Protein AF-A0A961U2Q7-F1 (afdb_monomer)

Radius of gyration: 20.44 Å; Cα contacts (8 Å, |Δi|>4): 70; chains: 1; bounding box: 45×15×60 Å

Foldseek 3Di:
DDDFPDDPVLVVLLVVLVVLLVVLLVLLVVLLVVLVVLCVVVVPDPDADPVSVCCNPPVSVVSNVSSVVSNVRSVVSVVVSVVSVVVSVVVRVD

pLDDT: mean 86.87, std 10.13, range [47.84, 97.06]

Nearest PDB structures (foldseek):
  2ysu-assembly1_B  TM=4.938E-01  e=2.674E+00  Escherichia coli
  7nsu-assembly1_D  TM=5.117E-01  e=6.882E+00  Escherichia coli
  7a0g-assembly1_DDD  TM=5.267E-01  e=9.247E+00  Serratia marcescens

Solvent-accessible surface area (backbone atoms only — not comparable to full-atom values): 4994 Å² total; per-residue (Å²): 135,88,84,70,95,73,54,71,72,55,55,50,52,45,51,50,27,50,51,49,19,50,53,23,41,51,52,14,51,52,33,36,51,53,21,50,49,48,50,53,55,56,73,74,43,92,70,75,51,76,66,53,49,46,41,49,72,49,50,26,56,51,29,41,53,52,14,51,53,28,38,51,53,15,50,52,27,48,52,52,42,53,49,54,53,53,4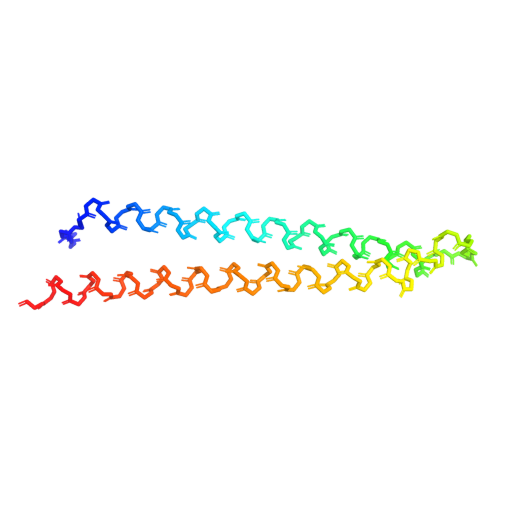7,55,59,50,66,70,72,109

Secondary structure (DSSP, 8-state):
-------HHHHHHHHHHHHHHHHHHHHHHHHHHHHHHHHHHHHT-SS--HHHHHIIIIIHHHHHHHHHHHHHHHHHHHHHHHHHHHHHHHHTT-

Sequence (94 aa):
MKAYPVFESEINSFSVFNGLAMISFSIASALFALAAGIITSAIFAETLTPAAAILTKFVAPILIIASLVALVVGLVANVKRANVWSQIQKETKG

Structure (mmCIF, N/CA/C/O backbone):
data_AF-A0A961U2Q7-F1
#
_entry.id   AF-A0A961U2Q7-F1
#
loop_
_atom_site.group_PDB
_atom_site.id
_atom_site.type_symbol
_atom_site.label_atom_id
_atom_site.label_alt_id
_atom_site.label_comp_id
_atom_site.label_asym_id
_atom_site.label_entity_id
_ato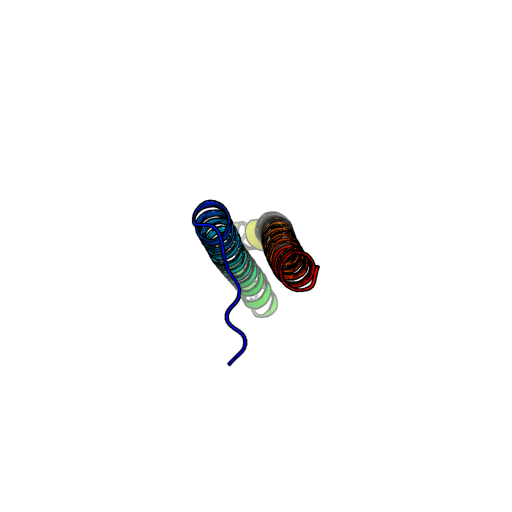m_site.label_seq_id
_atom_site.pdbx_PDB_ins_code
_atom_site.Cartn_x
_atom_site.Cartn_y
_atom_site.Cartn_z
_atom_site.occupancy
_atom_site.B_iso_or_equiv
_atom_site.auth_seq_id
_atom_site.auth_comp_id
_atom_site.auth_asym_id
_atom_site.auth_atom_id
_atom_site.pdbx_PDB_model_num
ATOM 1 N N . MET A 1 1 ? -7.825 -6.616 34.847 1.00 47.84 1 MET A N 1
ATOM 2 C CA . MET A 1 1 ? -8.282 -6.723 33.443 1.00 47.84 1 MET A CA 1
ATOM 3 C C . MET A 1 1 ? -9.587 -5.957 33.316 1.00 47.84 1 MET A C 1
ATOM 5 O O . MET A 1 1 ? -10.455 -6.171 34.148 1.00 47.84 1 MET A O 1
ATOM 9 N N . LYS A 1 2 ? -9.707 -5.028 32.360 1.00 54.03 2 LYS A N 1
ATOM 10 C CA . LYS A 1 2 ? -10.994 -4.383 32.054 1.00 54.03 2 LYS A CA 1
ATOM 11 C C . LYS A 1 2 ? -11.686 -5.238 30.997 1.00 54.03 2 LYS A C 1
ATOM 13 O O . LYS A 1 2 ? -11.159 -5.350 29.895 1.00 54.03 2 LYS A O 1
ATOM 18 N N . ALA A 1 3 ? -12.783 -5.890 31.367 1.00 58.59 3 ALA A N 1
ATOM 19 C CA . ALA A 1 3 ? -13.633 -6.598 30.421 1.00 58.59 3 ALA A CA 1
ATOM 20 C C . ALA A 1 3 ? -14.567 -5.573 29.770 1.00 58.59 3 ALA A C 1
ATOM 22 O O . ALA A 1 3 ? -15.243 -4.832 30.481 1.00 58.59 3 ALA A O 1
ATOM 23 N N . TYR A 1 4 ? -14.551 -5.501 28.442 1.00 66.69 4 TYR A N 1
ATOM 24 C CA . TYR A 1 4 ? -15.479 -4.681 27.669 1.00 66.69 4 TYR A CA 1
ATOM 25 C C . TYR A 1 4 ? -16.548 -5.619 27.095 1.00 66.69 4 TYR A C 1
ATOM 27 O O . TYR A 1 4 ? -16.166 -6.629 26.496 1.00 66.69 4 TYR A O 1
ATOM 35 N N . PRO A 1 5 ? -17.850 -5.356 27.293 1.00 67.19 5 PRO A N 1
ATOM 36 C CA . PRO A 1 5 ? -18.889 -6.066 26.564 1.00 67.19 5 PRO A CA 1
ATOM 37 C C . PRO A 1 5 ? -18.785 -5.647 25.095 1.00 67.19 5 PRO A C 1
ATOM 39 O O . PRO A 1 5 ? -19.094 -4.514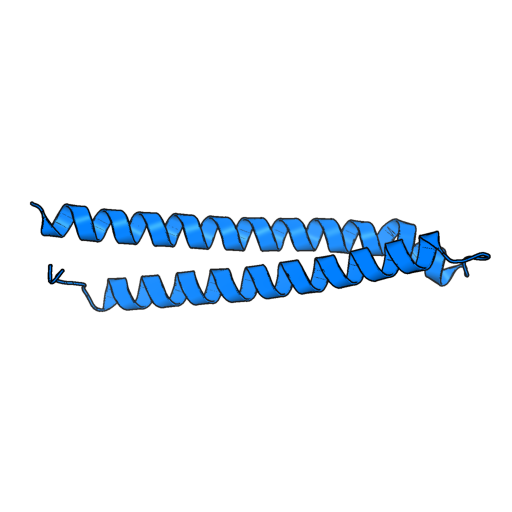 24.750 1.00 67.19 5 PRO A O 1
ATOM 42 N N . VAL A 1 6 ? -18.266 -6.537 24.250 1.00 73.12 6 VAL A N 1
ATOM 43 C CA . VAL A 1 6 ? -18.188 -6.322 22.800 1.00 73.12 6 VAL A CA 1
ATOM 44 C C . VAL A 1 6 ? -19.295 -7.143 22.159 1.00 73.12 6 VAL A C 1
ATOM 46 O O . VAL A 1 6 ? -19.368 -8.355 22.376 1.00 73.12 6 V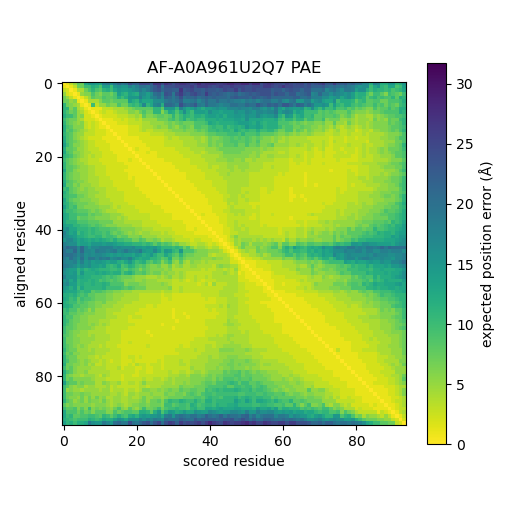AL A O 1
ATOM 49 N N . PHE A 1 7 ? -20.156 -6.500 21.378 1.00 76.06 7 PHE A N 1
ATOM 50 C CA . PHE A 1 7 ? -21.207 -7.191 20.645 1.00 76.06 7 PHE A CA 1
ATOM 51 C C . PHE A 1 7 ? -20.610 -7.985 19.475 1.00 76.06 7 PHE A C 1
ATOM 53 O O . PHE A 1 7 ? -19.629 -7.584 18.847 1.00 76.06 7 PHE A O 1
ATOM 60 N N . GLU A 1 8 ? -21.215 -9.121 19.129 1.00 78.25 8 GLU A N 1
ATOM 61 C CA . GLU A 1 8 ? -20.742 -9.979 18.031 1.00 78.25 8 GLU A CA 1
ATOM 62 C C . GLU A 1 8 ? -20.696 -9.240 16.676 1.00 78.25 8 GLU A C 1
ATOM 64 O O . GLU A 1 8 ? -19.799 -9.456 15.856 1.00 78.25 8 GLU A O 1
ATOM 69 N N . SER A 1 9 ? -21.613 -8.291 16.465 1.00 76.94 9 SER A N 1
ATOM 70 C CA . SER A 1 9 ? -21.627 -7.386 15.308 1.00 76.94 9 SER A CA 1
ATOM 71 C C . SER A 1 9 ? -20.384 -6.487 15.228 1.00 76.94 9 SER A C 1
ATOM 73 O O . SER A 1 9 ? -19.889 -6.196 14.133 1.00 76.94 9 SER A O 1
ATOM 75 N N . GLU A 1 10 ? -19.833 -6.080 16.370 1.00 77.62 10 GLU A N 1
ATOM 76 C CA . GLU A 1 10 ? -18.630 -5.252 16.458 1.00 77.62 10 GLU A CA 1
ATOM 77 C C . GLU A 1 10 ? -17.375 -6.083 16.195 1.00 77.62 10 GLU A C 1
ATOM 79 O O . GLU A 1 10 ? -16.506 -5.651 15.438 1.00 77.62 10 GLU A O 1
ATOM 84 N N . ILE A 1 11 ? -17.310 -7.312 16.724 1.00 81.69 11 ILE A N 1
ATOM 85 C CA . ILE A 1 11 ? -16.222 -8.265 16.441 1.00 81.69 11 ILE A CA 1
ATOM 86 C C . ILE A 1 11 ? -16.148 -8.567 14.941 1.00 81.69 11 ILE A C 1
ATOM 88 O O . ILE A 1 11 ? -15.067 -8.515 14.345 1.00 81.69 11 ILE A O 1
ATOM 92 N N . ASN A 1 12 ? -17.295 -8.821 14.306 1.00 84.38 12 ASN A N 1
ATOM 93 C CA . ASN A 1 12 ? -17.359 -9.045 12.863 1.00 84.38 12 ASN A CA 1
ATOM 94 C C . ASN A 1 12 ? -16.883 -7.818 12.074 1.00 84.38 12 ASN A C 1
ATOM 96 O O . ASN A 1 12 ? -16.070 -7.950 11.159 1.00 84.38 12 ASN A O 1
ATOM 100 N N . SER A 1 13 ? -17.303 -6.615 12.474 1.00 82.12 13 SER A N 1
ATOM 101 C CA . SER A 1 13 ? -16.848 -5.366 11.849 1.00 82.12 13 SER A CA 1
ATOM 102 C C . SER A 1 13 ? -15.331 -5.177 11.978 1.00 82.12 13 SER A C 1
ATOM 104 O O . SER A 1 13 ? -14.658 -4.813 11.011 1.00 82.12 13 SER A O 1
ATOM 106 N N . PHE A 1 14 ? -14.763 -5.491 13.144 1.00 84.00 14 PHE A N 1
ATOM 107 C CA . PHE A 1 14 ? -13.318 -5.480 13.375 1.00 84.00 14 PHE A CA 1
ATOM 108 C C . PHE A 1 14 ? -12.562 -6.436 12.461 1.00 84.00 14 PHE A C 1
ATOM 110 O O . PHE A 1 14 ? -11.547 -6.050 11.875 1.00 84.00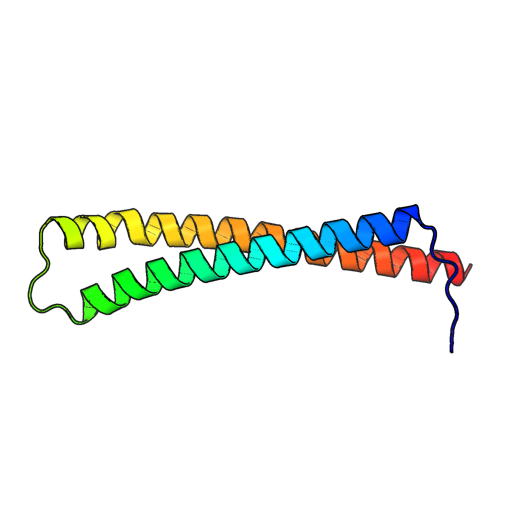 14 PHE A O 1
ATOM 117 N N . SER A 1 15 ? -13.054 -7.669 12.343 1.00 86.62 15 SER A N 1
ATOM 118 C CA . SER A 1 15 ? -12.458 -8.700 11.496 1.00 86.62 15 SER A CA 1
ATOM 119 C C . SER A 1 15 ? -12.452 -8.272 10.027 1.00 86.62 15 SER A C 1
ATOM 121 O O . SER A 1 15 ? -11.415 -8.340 9.365 1.00 86.62 15 SER A O 1
ATOM 123 N N . VAL A 1 16 ? -13.567 -7.712 9.544 1.00 89.31 16 VAL A N 1
ATOM 124 C CA . VAL A 1 16 ? -13.691 -7.200 8.172 1.00 89.31 16 VAL A CA 1
ATOM 125 C C . VAL A 1 16 ? -12.701 -6.067 7.904 1.00 89.31 16 VAL A C 1
ATOM 127 O O . VAL A 1 16 ? -11.961 -6.127 6.922 1.00 89.31 16 VAL A O 1
ATOM 130 N N . PHE A 1 17 ? -12.624 -5.054 8.775 1.00 89.62 17 PHE A N 1
ATOM 131 C CA . PHE A 1 17 ? -11.673 -3.953 8.575 1.00 89.62 17 PHE A CA 1
ATOM 132 C C . PHE A 1 17 ? -10.217 -4.407 8.677 1.00 89.62 17 PHE A C 1
ATOM 134 O O . PHE A 1 17 ? -9.366 -3.881 7.961 1.00 89.62 17 PHE A O 1
ATOM 141 N N . ASN A 1 18 ? -9.921 -5.391 9.528 1.00 90.38 18 ASN A N 1
ATOM 142 C CA . ASN A 1 18 ? -8.587 -5.969 9.625 1.00 90.38 18 ASN A CA 1
ATOM 143 C C . ASN A 1 18 ? -8.202 -6.736 8.352 1.00 90.38 18 ASN A C 1
ATOM 145 O O . ASN A 1 18 ? -7.109 -6.534 7.827 1.00 90.38 18 ASN A O 1
ATOM 149 N N . GLY A 1 19 ? -9.110 -7.567 7.832 1.00 91.00 19 GLY A N 1
ATOM 150 C CA . GLY A 1 19 ? -8.913 -8.283 6.573 1.00 91.00 19 GLY A CA 1
ATOM 151 C C . GLY A 1 19 ? -8.725 -7.325 5.400 1.00 91.00 19 GLY A C 1
ATOM 152 O O . GLY A 1 19 ? -7.771 -7.463 4.638 1.00 91.00 19 GLY A O 1
ATOM 153 N N . LEU A 1 20 ? -9.574 -6.297 5.304 1.00 92.31 20 LEU A N 1
ATOM 154 C CA . LEU A 1 20 ? -9.475 -5.277 4.263 1.00 92.31 20 LEU A CA 1
ATOM 155 C C . LEU A 1 20 ? -8.139 -4.528 4.332 1.00 92.31 20 LEU A C 1
ATOM 157 O O . LEU A 1 20 ? -7.459 -4.415 3.318 1.00 92.31 20 LEU A O 1
ATOM 161 N N . ALA A 1 21 ? -7.726 -4.077 5.520 1.00 90.75 21 ALA A N 1
ATOM 162 C CA . ALA A 1 21 ? -6.445 -3.400 5.699 1.00 90.75 21 ALA A CA 1
ATOM 163 C C . ALA A 1 21 ? -5.268 -4.296 5.285 1.00 90.75 21 ALA A C 1
ATOM 165 O O . ALA A 1 21 ? -4.398 -3.859 4.535 1.00 90.75 21 ALA A O 1
ATOM 166 N N . MET A 1 22 ? -5.264 -5.558 5.725 1.00 94.56 22 MET A N 1
ATOM 167 C CA . MET A 1 22 ? -4.205 -6.513 5.406 1.00 94.56 22 MET A CA 1
ATOM 168 C C . MET A 1 22 ? -4.097 -6.753 3.898 1.00 94.56 22 MET A C 1
ATOM 170 O O . MET A 1 22 ? -3.020 -6.581 3.333 1.00 94.56 22 MET A O 1
ATOM 174 N N . ILE A 1 23 ? -5.214 -7.069 3.235 1.00 94.75 23 ILE A N 1
ATOM 175 C CA . ILE A 1 23 ? -5.246 -7.307 1.786 1.00 94.75 23 ILE A CA 1
ATOM 176 C C . ILE A 1 23 ? -4.787 -6.058 1.032 1.00 94.75 23 ILE A C 1
ATOM 178 O O . ILE A 1 23 ? -3.937 -6.146 0.147 1.00 94.75 23 ILE A O 1
ATOM 182 N N . SER A 1 24 ? -5.303 -4.883 1.399 1.00 93.81 24 SER A N 1
ATOM 183 C CA . SER A 1 24 ? -4.932 -3.622 0.760 1.00 93.81 24 SER A CA 1
ATOM 184 C C . SER A 1 24 ? -3.441 -3.308 0.907 1.00 93.81 24 SER A C 1
ATOM 186 O O . SER A 1 24 ? -2.812 -2.925 -0.078 1.00 93.81 24 SER A O 1
ATOM 188 N N . PHE A 1 25 ? -2.839 -3.524 2.081 1.00 94.12 25 PHE A N 1
ATOM 189 C CA . PHE A 1 25 ? -1.399 -3.320 2.266 1.00 94.12 25 PHE A CA 1
ATOM 190 C C . PHE A 1 25 ? -0.544 -4.365 1.549 1.00 94.12 25 PHE A C 1
ATOM 192 O O . PHE A 1 25 ? 0.517 -4.013 1.029 1.00 94.12 25 PHE A O 1
ATOM 199 N N . SER A 1 26 ? -0.994 -5.620 1.470 1.00 96.25 26 SER A N 1
ATOM 200 C CA . SER A 1 26 ? -0.316 -6.656 0.686 1.00 96.25 26 SER A CA 1
ATOM 201 C C . SER A 1 26 ? -0.305 -6.304 -0.800 1.00 96.25 26 SER A C 1
ATOM 203 O O . SER A 1 26 ? 0.752 -6.353 -1.426 1.00 96.25 26 SER A O 1
ATOM 205 N N . ILE A 1 27 ? -1.446 -5.875 -1.350 1.00 95.19 27 ILE A N 1
ATOM 206 C CA . ILE A 1 27 ? -1.551 -5.426 -2.745 1.00 95.19 27 ILE A CA 1
ATOM 207 C C . ILE A 1 27 ? -0.676 -4.191 -2.975 1.00 95.19 27 ILE A C 1
ATOM 209 O O . ILE A 1 27 ? 0.102 -4.168 -3.926 1.00 95.19 27 ILE A O 1
ATOM 213 N N . ALA A 1 28 ? -0.754 -3.189 -2.094 1.00 94.75 28 ALA A N 1
ATOM 214 C CA . ALA A 1 28 ? 0.062 -1.983 -2.197 1.00 94.75 28 ALA A CA 1
ATOM 215 C C . ALA A 1 28 ? 1.561 -2.315 -2.225 1.00 94.75 28 ALA A C 1
ATOM 217 O O . ALA A 1 28 ? 2.276 -1.873 -3.121 1.00 94.75 28 ALA A O 1
ATOM 218 N N . SER A 1 29 ? 2.019 -3.151 -1.291 1.00 95.75 29 SER A N 1
ATOM 219 C CA . SER A 1 29 ? 3.421 -3.567 -1.195 1.00 95.75 29 SER A CA 1
ATOM 220 C C . SER A 1 29 ? 3.874 -4.350 -2.426 1.00 95.75 29 SER A C 1
ATOM 222 O O . SER A 1 29 ? 4.955 -4.091 -2.946 1.00 95.75 29 SER A O 1
ATOM 224 N N . ALA A 1 30 ? 3.045 -5.269 -2.931 1.00 97.06 30 ALA A N 1
ATOM 225 C CA . ALA A 1 30 ? 3.364 -6.058 -4.117 1.00 97.06 30 ALA A CA 1
ATOM 226 C C . ALA A 1 30 ? 3.495 -5.181 -5.372 1.00 97.06 30 ALA A C 1
ATOM 228 O O . ALA A 1 30 ? 4.480 -5.284 -6.102 1.00 97.06 30 ALA A O 1
ATOM 229 N N . LEU A 1 31 ? 2.535 -4.279 -5.602 1.00 95.69 31 LEU A N 1
ATOM 230 C CA . LEU A 1 31 ? 2.556 -3.361 -6.744 1.00 95.69 31 LEU A CA 1
ATOM 231 C C . LEU A 1 31 ? 3.734 -2.387 -6.666 1.00 95.69 31 LEU A C 1
ATOM 233 O O . LEU A 1 31 ? 4.405 -2.148 -7.670 1.00 95.69 31 LEU A O 1
ATOM 237 N N . PHE A 1 32 ? 4.016 -1.864 -5.472 1.00 96.38 32 PHE A N 1
ATOM 238 C CA . PHE A 1 32 ? 5.153 -0.979 -5.254 1.00 96.38 32 PHE A CA 1
ATOM 239 C C . PHE A 1 32 ? 6.486 -1.701 -5.478 1.00 96.38 32 PHE A C 1
ATOM 241 O O . PHE A 1 32 ? 7.355 -1.167 -6.160 1.00 96.38 32 PHE A O 1
ATOM 248 N N . ALA A 1 33 ? 6.639 -2.932 -4.977 1.00 96.81 33 ALA A N 1
ATOM 249 C CA . ALA A 1 33 ? 7.842 -3.735 -5.183 1.00 96.81 33 ALA A CA 1
ATOM 250 C C . ALA A 1 33 ? 8.086 -4.039 -6.669 1.00 96.81 33 ALA A C 1
ATOM 252 O O . ALA A 1 33 ? 9.218 -3.935 -7.138 1.00 96.81 33 ALA A O 1
ATOM 253 N N . LEU A 1 34 ? 7.029 -4.348 -7.429 1.00 94.56 34 LEU A N 1
ATOM 254 C CA . LEU A 1 34 ? 7.120 -4.539 -8.879 1.00 94.56 34 LEU A CA 1
ATOM 255 C C . LEU A 1 34 ? 7.558 -3.256 -9.594 1.00 94.56 34 LEU A C 1
ATOM 257 O O . LEU A 1 34 ? 8.461 -3.297 -10.429 1.00 94.56 34 LEU A O 1
ATOM 261 N N . ALA A 1 35 ? 6.967 -2.111 -9.246 1.00 94.06 35 ALA A N 1
ATOM 262 C CA . ALA A 1 35 ? 7.355 -0.827 -9.823 1.00 94.06 35 ALA A CA 1
ATOM 263 C C . ALA A 1 35 ? 8.808 -0.459 -9.491 1.00 94.06 35 ALA A C 1
ATOM 265 O O . ALA A 1 35 ? 9.569 -0.068 -10.377 1.00 94.06 35 ALA A O 1
ATOM 266 N N . ALA A 1 36 ? 9.207 -0.630 -8.229 1.00 93.94 36 ALA A N 1
ATOM 267 C CA . ALA A 1 36 ? 10.569 -0.397 -7.771 1.00 93.94 36 ALA A CA 1
ATOM 268 C C . ALA A 1 36 ? 11.565 -1.320 -8.483 1.00 93.94 36 ALA A C 1
ATOM 270 O O . ALA A 1 36 ? 12.626 -0.856 -8.892 1.00 93.94 36 ALA A O 1
ATOM 271 N N . GLY A 1 37 ? 11.208 -2.590 -8.698 1.00 94.19 37 GLY A N 1
ATOM 272 C CA . GLY A 1 37 ? 12.000 -3.538 -9.477 1.00 94.19 37 GLY A CA 1
ATOM 273 C C . GLY A 1 37 ? 12.236 -3.052 -10.907 1.00 94.19 37 GLY A C 1
ATOM 274 O O . GLY A 1 37 ? 13.383 -2.958 -11.328 1.00 94.19 37 GLY A O 1
ATOM 275 N N . ILE A 1 38 ? 11.175 -2.649 -11.618 1.00 92.19 38 ILE A N 1
ATOM 276 C CA . ILE A 1 38 ? 11.274 -2.113 -12.988 1.00 92.19 38 ILE A CA 1
ATOM 277 C C . ILE A 1 38 ? 12.196 -0.888 -13.034 1.00 92.19 38 ILE A C 1
ATOM 279 O O . ILE A 1 38 ? 13.091 -0.824 -13.874 1.00 92.19 38 ILE A O 1
ATOM 283 N N . ILE A 1 39 ? 11.998 0.071 -12.126 1.00 91.75 39 ILE A N 1
ATOM 284 C CA . ILE A 1 39 ? 12.789 1.309 -12.081 1.00 91.75 39 ILE A CA 1
ATOM 285 C C . ILE A 1 39 ? 14.254 1.003 -11.766 1.00 91.75 39 ILE A C 1
ATOM 287 O O . ILE A 1 39 ? 15.145 1.502 -12.446 1.00 91.75 39 ILE A O 1
ATOM 291 N N . THR A 1 40 ? 14.507 0.157 -10.768 1.00 92.44 40 THR A N 1
ATOM 292 C CA . THR A 1 40 ? 15.866 -0.214 -10.358 1.00 92.44 40 THR A CA 1
ATOM 293 C C . THR A 1 40 ? 16.588 -0.921 -11.500 1.00 92.44 40 THR A C 1
ATOM 295 O O . THR A 1 40 ? 17.695 -0.530 -11.857 1.00 92.44 40 THR A O 1
ATOM 298 N N . SER A 1 41 ? 15.946 -1.899 -12.144 1.00 90.25 41 SER A N 1
ATOM 299 C CA . SER A 1 41 ? 16.507 -2.574 -13.316 1.00 90.25 41 SER A CA 1
ATOM 300 C C . SER A 1 41 ? 16.793 -1.610 -14.468 1.00 90.25 41 SER A C 1
ATOM 302 O O . SER A 1 41 ? 17.805 -1.768 -15.140 1.00 90.25 41 SER A O 1
ATOM 304 N N . ALA A 1 42 ? 15.947 -0.599 -14.684 1.00 88.38 42 ALA A N 1
ATOM 305 C CA . ALA A 1 42 ? 16.159 0.391 -15.734 1.00 88.38 42 ALA A CA 1
ATOM 306 C C . ALA A 1 42 ? 17.315 1.361 -15.440 1.00 88.38 42 ALA A C 1
ATOM 308 O O . ALA A 1 42 ? 18.004 1.765 -16.371 1.00 88.38 42 ALA A O 1
ATOM 309 N N . ILE A 1 43 ? 17.549 1.715 -14.170 1.00 88.75 43 ILE A N 1
ATOM 310 C CA . ILE A 1 43 ? 18.657 2.595 -13.756 1.00 88.75 43 ILE A CA 1
ATOM 311 C C . ILE A 1 43 ? 20.019 1.938 -14.013 1.00 88.75 43 ILE A C 1
ATOM 313 O O . ILE A 1 43 ? 20.962 2.621 -14.400 1.00 88.75 43 ILE A O 1
ATOM 317 N N . PHE A 1 44 ? 20.122 0.623 -13.810 1.00 90.69 44 PHE A N 1
ATOM 318 C CA . PHE A 1 44 ? 21.373 -0.124 -13.983 1.00 90.69 44 PHE A CA 1
ATOM 319 C C . PHE A 1 44 ? 21.536 -0.757 -15.374 1.00 90.69 44 PHE A C 1
ATOM 321 O O . PHE A 1 44 ? 22.524 -1.447 -15.617 1.00 90.69 44 PHE A O 1
ATOM 328 N N . ALA A 1 45 ? 20.589 -0.547 -16.291 1.00 87.12 45 ALA A N 1
ATOM 329 C CA . ALA A 1 45 ? 20.683 -1.065 -17.650 1.00 87.12 45 ALA A CA 1
ATOM 330 C C . ALA A 1 45 ? 21.507 -0.123 -18.544 1.00 87.12 45 ALA A C 1
ATOM 332 O O . ALA A 1 45 ? 21.152 1.039 -18.721 1.00 87.12 45 ALA A O 1
ATOM 333 N N . GLU A 1 46 ? 22.567 -0.641 -19.173 1.00 78.62 46 GLU A N 1
ATOM 334 C CA . GLU A 1 46 ? 23.380 0.121 -20.139 1.00 78.62 46 GLU A CA 1
ATOM 335 C C . GLU A 1 46 ? 22.616 0.428 -21.437 1.00 78.62 46 GLU A C 1
ATOM 337 O O . GLU A 1 46 ? 22.795 1.481 -22.046 1.00 78.62 46 GLU A O 1
ATOM 342 N N . THR A 1 47 ? 21.729 -0.480 -21.858 1.00 83.38 47 THR A N 1
ATOM 343 C CA . THR A 1 47 ? 20.823 -0.281 -22.995 1.00 83.38 47 THR A CA 1
ATOM 344 C C . THR A 1 47 ? 19.423 -0.779 -22.653 1.00 83.38 47 THR A C 1
ATOM 346 O O . THR A 1 47 ? 19.227 -1.905 -22.196 1.00 83.38 47 THR A O 1
ATOM 349 N N . LEU A 1 48 ? 18.420 0.073 -22.875 1.00 80.38 48 LEU A N 1
ATOM 350 C CA . LEU A 1 48 ? 17.017 -0.282 -22.682 1.00 80.38 48 LEU A CA 1
ATOM 351 C C . LEU A 1 48 ? 16.430 -0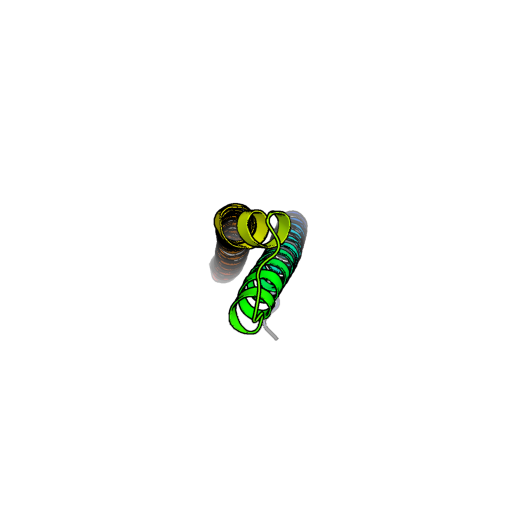.801 -23.991 1.00 80.38 48 LEU A C 1
ATOM 353 O O . LEU A 1 48 ? 16.387 -0.088 -24.994 1.00 80.38 48 LEU A O 1
ATOM 357 N N . THR A 1 49 ? 15.912 -2.028 -23.967 1.00 88.00 49 THR A N 1
ATOM 358 C CA . THR A 1 49 ? 15.085 -2.529 -25.068 1.00 88.00 49 THR A CA 1
ATOM 359 C C . THR A 1 49 ? 13.810 -1.679 -25.196 1.00 88.00 49 THR A C 1
ATOM 361 O O . THR A 1 49 ? 13.347 -1.106 -24.202 1.00 88.00 49 THR A O 1
ATOM 364 N N . PRO A 1 50 ? 13.177 -1.610 -26.382 1.00 86.12 50 PRO A N 1
ATOM 365 C CA . PRO A 1 50 ? 11.936 -0.851 -26.563 1.00 86.12 50 PRO A CA 1
ATOM 366 C C . PRO A 1 50 ? 10.833 -1.250 -25.568 1.00 86.12 50 PRO A C 1
ATOM 368 O O . PRO A 1 50 ? 10.113 -0.395 -25.057 1.00 86.12 50 PRO A O 1
ATOM 371 N N . ALA A 1 51 ? 10.748 -2.540 -25.228 1.00 85.19 51 ALA A N 1
ATOM 372 C CA . ALA A 1 51 ? 9.816 -3.046 -24.223 1.00 85.19 51 ALA A CA 1
ATOM 373 C C . ALA A 1 51 ? 10.137 -2.528 -22.807 1.00 85.19 51 ALA A C 1
ATOM 375 O O . ALA A 1 51 ? 9.235 -2.085 -22.094 1.00 85.19 51 ALA A O 1
ATOM 376 N N . ALA A 1 52 ? 11.415 -2.516 -22.412 1.00 83.06 52 ALA A N 1
ATOM 377 C CA . ALA A 1 52 ? 11.848 -1.992 -21.115 1.00 83.06 52 ALA A CA 1
ATOM 378 C C . ALA A 1 52 ? 11.614 -0.476 -20.994 1.00 83.06 52 ALA A C 1
ATOM 380 O O . ALA A 1 52 ? 11.239 0.016 -19.926 1.00 83.06 52 ALA A O 1
ATOM 381 N N . ALA A 1 53 ? 11.753 0.266 -22.097 1.00 85.31 53 ALA A N 1
ATOM 382 C CA . ALA A 1 53 ? 11.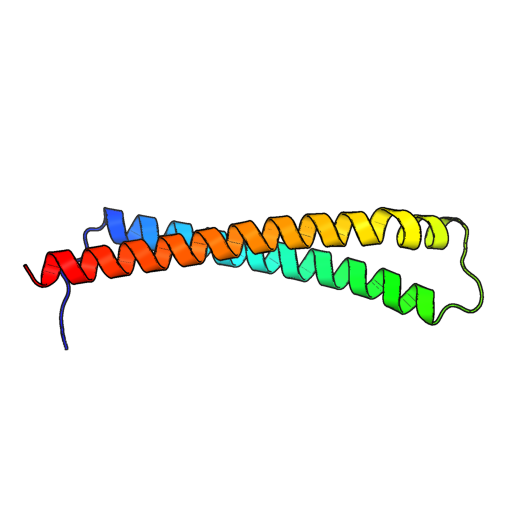436 1.690 -22.138 1.00 85.31 53 ALA A CA 1
ATOM 383 C C . ALA A 1 53 ? 9.941 1.956 -21.879 1.00 85.31 53 ALA A C 1
ATOM 385 O O . ALA A 1 53 ? 9.607 2.875 -21.131 1.00 85.31 53 ALA A O 1
ATOM 386 N N . ILE A 1 54 ? 9.042 1.136 -22.440 1.00 88.56 54 ILE A N 1
ATOM 387 C CA . ILE A 1 54 ? 7.591 1.235 -22.200 1.00 88.56 54 ILE A CA 1
ATOM 388 C C . ILE A 1 54 ? 7.254 0.883 -20.747 1.00 88.56 54 ILE A C 1
ATOM 390 O O . ILE A 1 54 ? 6.518 1.622 -20.088 1.00 88.56 54 ILE A O 1
ATOM 394 N N . LEU A 1 55 ? 7.821 -0.211 -20.229 1.00 89.06 55 LEU A N 1
ATOM 395 C CA . LEU A 1 55 ? 7.634 -0.640 -18.840 1.00 89.06 55 LEU A CA 1
ATOM 396 C C . LEU A 1 55 ? 8.039 0.459 -17.854 1.00 89.06 55 LEU A C 1
ATOM 398 O O . LEU A 1 55 ? 7.297 0.766 -16.925 1.00 89.06 55 LEU A O 1
ATOM 402 N N . THR A 1 56 ? 9.177 1.104 -18.094 1.00 90.75 56 THR A N 1
ATOM 403 C CA . THR A 1 56 ? 9.697 2.150 -17.206 1.00 90.75 56 THR A CA 1
ATOM 404 C C . THR A 1 56 ? 8.899 3.450 -17.315 1.00 90.75 56 THR A C 1
ATOM 406 O O . THR A 1 56 ? 8.605 4.074 -16.300 1.00 90.75 56 THR A O 1
ATOM 409 N N . LYS A 1 57 ? 8.515 3.869 -18.531 1.00 89.12 57 LYS A N 1
ATOM 410 C CA . LYS A 1 57 ? 7.835 5.158 -18.753 1.00 89.12 57 LYS A CA 1
ATOM 411 C C . LYS A 1 57 ? 6.346 5.153 -18.424 1.00 89.12 57 LYS A C 1
ATOM 413 O O . LYS A 1 57 ? 5.823 6.199 -18.059 1.00 89.12 57 LYS A O 1
ATOM 418 N N . PHE A 1 58 ? 5.665 4.018 -18.576 1.00 91.81 58 PHE A N 1
ATOM 419 C CA . PHE A 1 58 ? 4.208 3.949 -18.429 1.00 91.81 58 PHE A CA 1
ATOM 420 C C . PHE A 1 58 ? 3.781 2.975 -17.337 1.00 91.81 58 PHE A C 1
ATOM 422 O O . PHE A 1 58 ? 3.031 3.352 -16.439 1.00 91.81 58 PHE A O 1
ATOM 429 N N . VAL A 1 59 ? 4.280 1.737 -17.372 1.00 91.19 59 VAL A N 1
ATOM 430 C CA . VAL A 1 59 ? 3.804 0.683 -16.462 1.00 91.19 59 VAL A CA 1
ATOM 431 C C . VAL A 1 59 ? 4.237 0.953 -15.022 1.00 91.19 59 VAL A C 1
ATOM 433 O O . VAL A 1 59 ? 3.401 0.896 -14.127 1.00 91.19 59 VAL A O 1
ATOM 436 N N . ALA A 1 60 ? 5.501 1.308 -14.785 1.00 91.25 60 ALA A N 1
ATOM 437 C CA . ALA A 1 60 ? 5.992 1.605 -13.441 1.00 91.25 60 ALA A CA 1
ATOM 438 C C . ALA A 1 60 ? 5.232 2.773 -12.772 1.00 91.25 60 ALA A C 1
ATOM 440 O O . ALA A 1 60 ? 4.758 2.583 -11.651 1.00 91.25 60 ALA A O 1
ATOM 441 N N . PRO A 1 61 ? 4.997 3.929 -13.430 1.00 93.44 61 PRO A N 1
ATOM 442 C CA . PRO A 1 61 ? 4.141 4.981 -12.875 1.00 93.44 61 PRO A CA 1
ATOM 443 C C . PRO A 1 61 ? 2.707 4.529 -12.574 1.00 93.44 61 PRO A C 1
ATOM 445 O O . PRO A 1 61 ? 2.180 4.855 -11.512 1.00 93.44 61 PRO A O 1
ATOM 448 N N . ILE A 1 62 ? 2.079 3.750 -13.463 1.00 94.81 62 ILE A N 1
ATOM 449 C CA . ILE A 1 62 ? 0.721 3.223 -13.242 1.00 94.81 62 ILE A CA 1
ATOM 450 C C . ILE A 1 62 ? 0.692 2.302 -12.017 1.00 94.81 62 ILE A C 1
ATOM 452 O O . ILE A 1 62 ? -0.205 2.421 -11.182 1.00 94.81 62 ILE A O 1
ATOM 456 N N . LEU A 1 63 ? 1.685 1.420 -11.873 1.00 94.38 63 LEU A N 1
ATOM 457 C CA . LEU A 1 63 ? 1.819 0.538 -10.712 1.00 94.38 63 LEU A CA 1
ATOM 458 C C . LEU A 1 63 ? 2.023 1.332 -9.417 1.00 94.38 63 LEU A C 1
ATOM 460 O O . LEU A 1 63 ? 1.418 0.990 -8.402 1.00 94.38 63 LEU A O 1
ATOM 464 N N . ILE A 1 64 ? 2.802 2.420 -9.450 1.00 95.56 64 ILE A N 1
ATOM 465 C CA . ILE A 1 64 ? 2.962 3.318 -8.297 1.00 95.56 64 ILE A CA 1
ATOM 466 C C . ILE A 1 64 ? 1.618 3.945 -7.928 1.00 95.56 64 ILE A C 1
ATOM 468 O O . ILE A 1 64 ? 1.220 3.873 -6.768 1.00 95.56 64 ILE A O 1
ATOM 472 N N . ILE A 1 65 ? 0.881 4.502 -8.890 1.00 96.25 65 ILE A N 1
ATOM 473 C CA . ILE A 1 65 ? -0.433 5.106 -8.624 1.00 96.25 65 ILE A CA 1
ATOM 474 C C . ILE A 1 65 ? -1.397 4.065 -8.039 1.00 96.25 65 ILE A C 1
ATOM 476 O O . ILE A 1 65 ? -2.035 4.323 -7.020 1.00 96.25 65 ILE A O 1
ATOM 480 N N . ALA A 1 66 ? -1.461 2.866 -8.623 1.00 94.81 66 ALA A N 1
ATOM 481 C CA . ALA A 1 66 ? -2.296 1.781 -8.116 1.00 94.81 66 ALA A CA 1
ATOM 482 C C . ALA A 1 66 ? -1.890 1.353 -6.692 1.00 94.81 66 A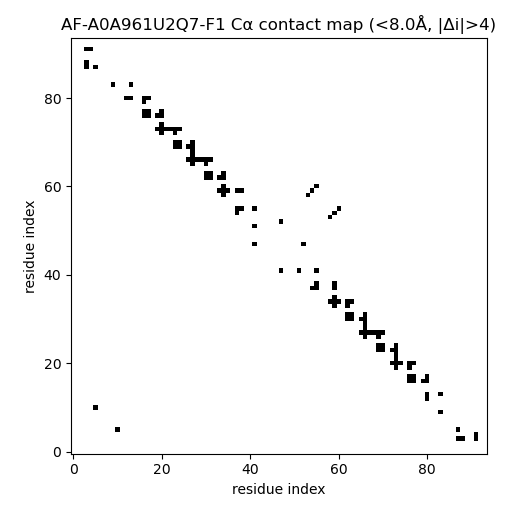LA A C 1
ATOM 484 O O . ALA A 1 66 ? -2.755 1.127 -5.843 1.00 94.81 66 ALA A O 1
ATOM 485 N N . SER A 1 67 ? -0.585 1.309 -6.402 1.00 94.81 67 SER A N 1
ATOM 486 C CA . SER A 1 67 ? -0.074 1.012 -5.061 1.00 94.81 67 SER A CA 1
ATOM 487 C C . SER A 1 67 ? -0.490 2.071 -4.035 1.00 94.81 67 SER A C 1
ATOM 489 O O . SER A 1 67 ? -0.915 1.719 -2.936 1.00 94.81 67 SER A O 1
ATOM 491 N N . LEU A 1 68 ? -0.458 3.357 -4.407 1.00 96.12 68 LEU A N 1
ATOM 492 C CA . LEU A 1 68 ? -0.890 4.461 -3.551 1.00 96.12 68 LEU A CA 1
ATOM 493 C C . LEU A 1 68 ? -2.390 4.396 -3.259 1.00 96.12 68 LEU A C 1
ATOM 495 O O . LEU A 1 68 ? -2.792 4.572 -2.112 1.00 96.12 68 LEU A O 1
ATOM 499 N N . VAL A 1 69 ? -3.217 4.088 -4.262 1.00 96.25 69 VAL A N 1
ATOM 500 C CA . VAL A 1 69 ? -4.664 3.907 -4.065 1.00 96.25 69 VAL A CA 1
ATOM 50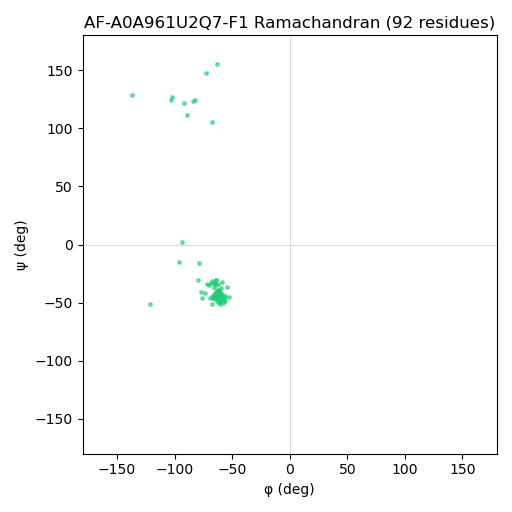1 C C . VAL A 1 69 ? -4.933 2.767 -3.082 1.00 96.25 69 VAL A C 1
ATOM 503 O O . VAL A 1 69 ? -5.682 2.951 -2.122 1.00 96.25 69 VAL A O 1
ATOM 506 N N . ALA A 1 70 ? -4.284 1.614 -3.264 1.00 94.19 70 ALA A N 1
ATOM 507 C CA . ALA A 1 70 ? -4.421 0.483 -2.348 1.00 94.19 70 ALA A CA 1
ATOM 508 C C . ALA A 1 70 ? -3.954 0.838 -0.923 1.00 94.19 70 ALA A C 1
ATOM 510 O O . ALA A 1 70 ? -4.621 0.497 0.054 1.00 94.19 70 ALA A O 1
ATOM 511 N N . LEU A 1 71 ? -2.861 1.593 -0.794 1.00 94.50 71 LEU A N 1
ATOM 512 C CA . LEU A 1 71 ? -2.350 2.056 0.494 1.00 94.50 71 LEU A CA 1
ATOM 513 C C . LEU A 1 71 ? -3.341 2.988 1.203 1.00 94.50 71 LEU A C 1
ATOM 515 O O . LEU A 1 71 ? -3.591 2.816 2.396 1.00 94.50 71 LEU A O 1
ATOM 519 N N . VAL A 1 72 ? -3.962 3.923 0.478 1.00 95.44 72 VAL A N 1
ATOM 520 C CA . VAL A 1 72 ? -5.001 4.811 1.023 1.00 95.44 72 VAL A CA 1
ATOM 521 C C . VAL A 1 72 ? -6.200 4.008 1.524 1.00 95.44 72 VAL A C 1
ATOM 523 O O . VAL A 1 72 ? -6.673 4.259 2.631 1.00 95.44 72 VAL A O 1
ATOM 526 N N . VAL A 1 73 ? -6.666 3.007 0.769 1.00 93.75 73 VAL A N 1
ATOM 527 C CA . VAL A 1 73 ? -7.771 2.138 1.212 1.00 93.75 73 VAL A CA 1
ATOM 528 C C . VAL A 1 73 ? -7.407 1.402 2.506 1.00 93.75 73 VAL A C 1
ATOM 530 O O . VAL A 1 73 ? -8.200 1.402 3.451 1.00 93.75 73 VAL A O 1
ATOM 533 N N . GLY A 1 74 ? -6.194 0.848 2.595 1.00 91.88 74 GLY A N 1
ATOM 534 C CA . GLY A 1 74 ? -5.712 0.179 3.806 1.00 91.88 74 GLY A CA 1
ATOM 535 C C . GLY A 1 74 ? -5.626 1.117 5.016 1.00 91.88 74 GLY A C 1
ATOM 536 O O . GLY A 1 74 ? -6.048 0.759 6.119 1.00 91.88 74 GLY A O 1
ATOM 537 N N . LEU A 1 75 ? -5.155 2.352 4.812 1.00 93.31 75 LEU A N 1
ATOM 538 C CA . LEU A 1 75 ? -5.127 3.384 5.852 1.00 93.31 75 LEU A CA 1
ATOM 539 C C . LEU A 1 75 ? -6.536 3.749 6.330 1.00 93.31 75 LEU A C 1
ATOM 541 O O . LEU A 1 75 ? -6.779 3.796 7.535 1.00 93.31 75 LEU A O 1
ATOM 545 N N . VAL A 1 76 ? -7.483 3.951 5.410 1.00 93.44 76 VAL A N 1
ATOM 546 C CA . VAL A 1 76 ? -8.879 4.260 5.752 1.00 93.44 76 VAL A CA 1
ATOM 547 C C . VAL A 1 76 ? -9.519 3.118 6.544 1.00 93.44 76 VAL A C 1
ATOM 549 O O . VAL A 1 76 ? -10.201 3.378 7.537 1.00 93.44 76 VAL A O 1
ATOM 552 N N . ALA A 1 77 ? -9.280 1.862 6.158 1.00 90.56 77 ALA A N 1
ATOM 553 C CA . ALA A 1 77 ? -9.765 0.695 6.895 1.00 90.56 77 ALA A CA 1
ATOM 554 C C . ALA A 1 77 ? -9.203 0.653 8.329 1.00 90.56 77 ALA A C 1
ATOM 556 O O . ALA A 1 77 ? -9.954 0.448 9.284 1.00 90.56 77 ALA A O 1
ATOM 557 N N . ASN A 1 78 ? -7.911 0.949 8.500 1.00 91.00 78 ASN A N 1
ATOM 558 C CA . ASN A 1 78 ? -7.278 1.046 9.817 1.00 91.00 78 ASN A CA 1
ATOM 559 C C . ASN A 1 78 ? -7.862 2.172 10.681 1.00 91.00 78 ASN A C 1
ATOM 561 O O . ASN A 1 78 ? -8.120 1.960 11.867 1.00 91.00 78 ASN A O 1
ATOM 565 N N . VAL A 1 79 ? -8.096 3.354 10.102 1.00 91.25 79 VAL A N 1
ATOM 566 C CA . VAL A 1 79 ? -8.711 4.484 10.817 1.00 91.25 79 VAL A CA 1
ATOM 567 C C . VAL A 1 79 ? -10.138 4.138 11.239 1.00 91.25 79 VAL A C 1
ATOM 569 O O . VAL A 1 79 ? -10.507 4.353 12.392 1.00 91.25 79 VAL A O 1
ATOM 572 N N . LYS A 1 80 ? -10.937 3.535 10.349 1.00 88.88 80 LYS A N 1
ATOM 573 C CA . LYS A 1 80 ? -12.296 3.079 10.684 1.00 88.88 80 LYS A CA 1
ATOM 574 C C . LYS A 1 80 ? -12.280 2.058 11.820 1.00 88.88 80 LYS A C 1
ATOM 576 O O . LYS A 1 80 ? -13.046 2.211 12.766 1.00 88.88 80 LYS A O 1
ATOM 581 N N . ARG A 1 81 ? -11.359 1.092 11.791 1.00 87.50 81 ARG A N 1
ATOM 582 C CA . ARG A 1 81 ? -11.163 0.126 12.883 1.00 87.50 81 ARG A CA 1
ATOM 583 C C . ARG A 1 81 ? -10.849 0.814 14.219 1.00 87.50 81 ARG A C 1
ATOM 585 O O . ARG A 1 81 ? -11.438 0.469 15.239 1.00 87.50 81 ARG A O 1
ATOM 592 N N . ALA A 1 82 ? -9.954 1.803 14.220 1.00 87.12 82 ALA A N 1
ATOM 593 C CA . ALA A 1 82 ? -9.607 2.562 15.424 1.00 87.12 82 ALA A CA 1
ATOM 594 C C . ALA A 1 82 ? -10.794 3.378 15.975 1.00 87.12 82 ALA A C 1
ATOM 596 O O . ALA A 1 82 ? -10.960 3.495 17.192 1.00 87.12 82 ALA A O 1
ATOM 597 N N . ASN A 1 83 ? -11.648 3.899 15.091 1.00 86.44 83 ASN A N 1
ATOM 598 C CA . ASN A 1 83 ? -12.859 4.616 15.485 1.00 86.44 83 ASN A CA 1
ATOM 599 C C . ASN A 1 83 ? -13.883 3.686 16.148 1.00 86.44 83 ASN A C 1
ATOM 601 O O . ASN A 1 83 ? -14.404 4.049 17.200 1.00 86.44 83 ASN A O 1
ATOM 605 N N . VAL A 1 84 ? -14.115 2.486 15.599 1.00 85.31 84 VAL A N 1
ATOM 606 C CA . VAL A 1 84 ? -15.000 1.479 16.223 1.00 85.31 84 VAL A CA 1
ATOM 607 C C . VAL A 1 84 ? -14.464 1.085 17.603 1.00 85.31 84 VAL A C 1
ATOM 609 O O . VAL A 1 84 ? -15.214 1.074 18.572 1.00 85.31 84 VAL A O 1
ATOM 612 N N . TRP A 1 85 ? -13.147 0.878 17.742 1.00 83.81 85 TRP A N 1
ATOM 613 C CA . TRP A 1 85 ? -12.533 0.618 19.054 1.00 83.81 85 TRP A CA 1
ATOM 614 C C . TRP A 1 85 ? -12.827 1.718 20.073 1.00 83.81 85 TRP A C 1
ATOM 616 O O . TRP A 1 85 ? -13.183 1.461 21.221 1.00 83.81 85 TRP A O 1
ATOM 626 N N . SER A 1 86 ? -12.666 2.965 19.635 1.00 85.94 86 SER A N 1
ATOM 627 C CA . SER A 1 86 ? -12.866 4.133 20.483 1.00 85.94 86 SER A CA 1
ATOM 628 C C . SER A 1 86 ? -14.333 4.300 20.885 1.00 85.94 86 SER A C 1
ATOM 630 O O . SER A 1 86 ? -14.598 4.801 21.975 1.00 85.94 86 SER A O 1
ATOM 632 N N . GLN A 1 87 ? -15.280 3.888 20.034 1.00 83.44 87 GLN A N 1
ATOM 633 C CA . GLN A 1 87 ? -16.711 3.872 20.352 1.00 83.44 87 GLN A CA 1
ATOM 634 C C . GLN A 1 87 ? -17.028 2.841 21.438 1.00 83.44 87 GLN A C 1
ATOM 636 O O . GLN A 1 87 ? -17.544 3.237 22.480 1.00 83.44 87 GLN A O 1
ATOM 641 N N . ILE A 1 88 ? -16.583 1.590 21.283 1.00 80.50 88 ILE A N 1
ATOM 642 C CA . ILE A 1 88 ? -16.747 0.530 22.299 1.00 80.50 88 ILE A CA 1
ATOM 643 C C . ILE A 1 88 ? -16.222 0.989 23.667 1.00 80.50 88 ILE A C 1
ATOM 645 O O . ILE A 1 88 ? -16.870 0.839 24.704 1.00 80.50 88 ILE A O 1
ATOM 649 N N . GLN A 1 89 ? -15.038 1.611 23.683 1.00 82.69 89 GLN A N 1
ATOM 650 C CA . GLN A 1 89 ? -14.437 2.123 24.915 1.00 82.69 89 GLN A CA 1
ATOM 651 C C . GLN A 1 89 ? -15.237 3.251 25.575 1.00 82.69 89 GLN A C 1
ATOM 653 O O . GLN A 1 89 ? -15.142 3.415 26.794 1.00 82.69 89 GLN A O 1
ATOM 658 N N . LYS A 1 90 ? -15.959 4.061 24.792 1.00 82.19 90 LYS A N 1
ATOM 659 C CA . LYS A 1 90 ? -16.833 5.121 25.308 1.00 82.19 90 LYS A CA 1
ATOM 660 C C . LYS A 1 90 ? -18.127 4.534 25.857 1.00 82.19 90 LYS A C 1
ATOM 662 O O . LYS A 1 90 ? -18.492 4.885 26.972 1.00 82.19 90 LYS A O 1
ATOM 667 N N . GLU A 1 91 ? -18.754 3.617 25.127 1.00 77.50 91 GLU A N 1
ATOM 668 C CA . GLU A 1 91 ? -20.011 2.970 25.527 1.00 77.50 91 GLU A CA 1
ATOM 669 C C . GLU A 1 91 ? -19.866 2.126 26.794 1.00 77.50 91 GLU A C 1
ATOM 671 O O . GLU A 1 91 ? -20.784 2.061 27.594 1.00 77.50 91 GLU A O 1
ATOM 676 N N . THR A 1 92 ? -18.688 1.550 27.044 1.00 70.19 92 THR A N 1
ATOM 677 C CA . THR A 1 92 ? -18.436 0.784 28.280 1.00 70.19 92 THR A CA 1
ATOM 678 C C . THR A 1 92 ? -18.144 1.666 29.507 1.00 70.19 92 THR A C 1
ATOM 680 O O . THR A 1 92 ? -18.122 1.176 30.634 1.00 70.19 92 THR A O 1
ATOM 683 N N . LYS A 1 93 ? -17.825 2.953 29.316 1.00 62.38 93 LYS A N 1
ATOM 684 C CA . LYS A 1 93 ? -17.509 3.885 30.418 1.00 62.38 93 LYS A CA 1
ATOM 685 C C . LYS A 1 93 ? -18.705 4.727 30.872 1.00 62.38 93 LYS A C 1
ATOM 687 O O . LYS A 1 93 ? -18.575 5.372 31.912 1.00 62.38 93 LYS A O 1
ATOM 692 N N . GLY A 1 94 ? -19.774 4.783 30.077 1.00 52.53 94 GLY A N 1
ATOM 693 C CA . GLY A 1 94 ? -21.054 5.399 30.443 1.00 52.53 94 GLY A CA 1
ATOM 694 C C . GLY A 1 94 ? -21.946 4.395 31.148 1.00 52.53 94 GLY A C 1
ATOM 695 O O . GLY A 1 94 ? -22.673 4.834 32.060 1.00 52.53 94 GLY A O 1
#

Mean predicted aligned error: 6.49 Å